Protein AF-A0A2T7T7X6-F1 (afdb_monomer_lite)

pLDDT: mean 94.72, std 7.0, range [38.5, 98.38]

Structure (mmCIF, N/CA/C/O backbone):
data_AF-A0A2T7T7X6-F1
#
_entry.id   AF-A0A2T7T7X6-F1
#
loop_
_atom_site.group_PDB
_atom_site.id
_atom_site.type_symbol
_atom_site.label_atom_id
_atom_site.label_alt_id
_atom_site.label_comp_id
_atom_site.label_asym_id
_atom_site.label_entity_id
_atom_site.label_seq_id
_atom_site.pdbx_PDB_ins_code
_atom_site.Cartn_x
_atom_site.Cartn_y
_atom_site.Cartn_z
_atom_site.occupancy
_atom_site.B_iso_or_equiv
_atom_site.auth_seq_id
_atom_site.auth_comp_id
_atom_site.auth_asym_id
_atom_site.auth_atom_id
_atom_site.pdbx_PDB_model_num
ATOM 1 N N . MET A 1 1 ? -10.239 10.316 -16.889 1.00 38.50 1 MET A N 1
ATOM 2 C CA . MET A 1 1 ? -9.907 11.523 -16.101 1.00 38.50 1 MET A CA 1
ATOM 3 C C . MET A 1 1 ? -10.211 11.233 -14.643 1.00 38.50 1 MET A C 1
ATOM 5 O O . MET A 1 1 ? -11.278 10.673 -14.408 1.00 38.50 1 MET A O 1
ATOM 9 N N . PRO A 1 2 ? -9.325 11.561 -13.687 1.00 55.31 2 PRO A N 1
ATOM 10 C CA . PRO A 1 2 ? -9.689 11.494 -12.278 1.00 55.31 2 PRO A CA 1
ATOM 11 C C . PRO A 1 2 ? -10.832 12.483 -12.032 1.00 55.31 2 PRO A C 1
ATOM 13 O O . PRO A 1 2 ? -10.739 13.646 -12.414 1.00 55.31 2 PRO A O 1
ATOM 16 N N . THR A 1 3 ? -11.931 12.011 -11.452 1.00 77.75 3 THR A N 1
ATOM 17 C CA . THR A 1 3 ? -13.134 12.813 -11.164 1.00 77.75 3 THR A CA 1
ATOM 18 C C . THR A 1 3 ? -13.095 13.467 -9.784 1.00 77.75 3 THR A C 1
ATOM 20 O O . THR A 1 3 ? -14.021 14.178 -9.412 1.00 77.75 3 THR A O 1
ATOM 23 N N . TYR A 1 4 ? -12.045 13.209 -9.007 1.00 79.31 4 TYR A N 1
ATOM 24 C CA . TYR A 1 4 ? -11.906 13.688 -7.642 1.00 79.31 4 TYR A CA 1
ATOM 25 C C . TYR A 1 4 ? -11.277 15.088 -7.619 1.00 79.31 4 TYR A C 1
ATOM 27 O O . TYR A 1 4 ? -10.152 15.274 -8.082 1.00 79.31 4 TYR A O 1
ATOM 35 N N . THR A 1 5 ? -12.014 16.068 -7.095 1.00 82.69 5 THR A N 1
ATOM 36 C CA . THR A 1 5 ? -11.662 17.500 -7.160 1.00 82.69 5 THR A CA 1
ATOM 37 C C . THR A 1 5 ? -11.408 18.148 -5.804 1.00 82.69 5 THR A C 1
ATOM 39 O O . THR A 1 5 ? -10.973 19.295 -5.761 1.00 82.69 5 THR A O 1
ATOM 42 N N . ASP A 1 6 ? -11.628 17.440 -4.694 1.00 86.00 6 ASP A N 1
ATOM 43 C CA . ASP A 1 6 ? -11.633 18.036 -3.345 1.00 86.00 6 ASP A CA 1
ATOM 44 C C . ASP A 1 6 ? -10.225 18.295 -2.775 1.00 86.00 6 ASP A C 1
ATOM 46 O O . ASP A 1 6 ? -10.043 18.561 -1.584 1.00 86.00 6 ASP A O 1
ATOM 50 N N . GLY A 1 7 ? -9.203 18.212 -3.627 1.00 90.06 7 GLY A N 1
ATOM 51 C CA . GLY A 1 7 ? -7.809 18.316 -3.232 1.00 90.06 7 GLY A CA 1
ATOM 52 C C . GLY A 1 7 ? -7.393 17.195 -2.280 1.00 90.06 7 GLY A C 1
ATOM 53 O O . GLY A 1 7 ? -8.038 16.157 -2.154 1.00 90.06 7 GLY A O 1
ATOM 54 N N . GLN A 1 8 ? -6.268 17.390 -1.604 1.00 91.94 8 GLN A N 1
ATOM 55 C CA . GLN A 1 8 ? -5.644 16.333 -0.809 1.00 91.94 8 GLN A CA 1
ATOM 56 C C . GLN A 1 8 ? -6.010 16.361 0.676 1.00 91.94 8 GLN A C 1
ATOM 58 O O . GLN A 1 8 ? -5.853 15.357 1.363 1.00 91.94 8 GLN A O 1
ATOM 63 N N . ASP A 1 9 ? -6.519 17.483 1.185 1.00 93.00 9 ASP A N 1
ATOM 64 C CA . ASP A 1 9 ? -6.916 17.628 2.593 1.00 93.00 9 ASP A CA 1
ATOM 65 C C . ASP A 1 9 ? -7.984 16.619 3.060 1.00 93.00 9 ASP A C 1
ATOM 67 O O . ASP A 1 9 ? -8.005 16.288 4.253 1.00 93.00 9 ASP A O 1
ATOM 71 N N . PRO A 1 10 ? -8.889 16.123 2.193 1.00 94.12 10 PRO A N 1
ATOM 72 C CA . PRO A 1 10 ? -9.818 15.062 2.566 1.00 94.12 10 PRO A CA 1
ATOM 73 C C . PRO A 1 10 ? -9.241 13.650 2.544 1.00 94.12 10 PRO A C 1
ATOM 75 O O . PRO A 1 10 ? -9.861 12.758 3.120 1.00 94.12 10 PRO A O 1
ATOM 78 N N . LEU A 1 11 ? -8.079 13.438 1.923 1.00 95.44 11 LEU A N 1
ATOM 79 C CA . LEU A 1 11 ? -7.473 12.116 1.829 1.00 95.44 11 LEU A CA 1
ATOM 80 C C . LEU A 1 11 ? -6.974 11.650 3.205 1.00 95.44 11 LEU A C 1
ATOM 82 O O . LEU A 1 11 ? -6.451 12.428 4.010 1.00 95.44 11 LEU A O 1
ATOM 86 N N . VAL A 1 12 ? -7.143 10.355 3.460 1.00 96.69 12 VAL A N 1
ATOM 87 C CA . VAL A 1 12 ? -6.675 9.674 4.668 1.00 96.69 12 VAL A CA 1
ATOM 88 C C . VAL A 1 12 ? -5.958 8.407 4.233 1.00 96.69 12 VAL A C 1
ATOM 90 O O . VAL A 1 12 ? -6.549 7.564 3.561 1.00 96.69 12 VAL A O 1
ATOM 93 N N . TYR A 1 13 ? -4.696 8.262 4.623 1.00 97.31 13 TYR A N 1
ATOM 94 C CA . TYR A 1 13 ? -3.941 7.038 4.377 1.00 97.31 13 TYR A CA 1
ATOM 95 C C . TYR A 1 13 ? -4.144 6.058 5.526 1.00 97.31 13 TYR A C 1
ATOM 97 O O . TYR A 1 13 ? -3.969 6.421 6.690 1.00 97.31 13 TYR A O 1
ATOM 105 N N . LEU A 1 14 ? -4.475 4.813 5.195 1.00 97.38 14 LEU A N 1
ATOM 106 C CA . LEU A 1 14 ? -4.463 3.691 6.127 1.00 97.38 14 LEU A CA 1
ATOM 107 C C . LEU A 1 14 ? -3.079 3.044 6.068 1.00 97.38 14 LEU A C 1
ATOM 109 O O . LEU A 1 14 ? -2.597 2.729 4.982 1.00 97.38 14 LEU A O 1
ATOM 113 N N . VAL A 1 15 ? -2.431 2.862 7.214 1.00 97.69 15 VAL A N 1
ATOM 114 C CA . VAL A 1 15 ? -1.068 2.327 7.275 1.00 97.69 15 VAL A CA 1
ATOM 115 C C . VAL A 1 15 ? -1.084 0.964 7.944 1.00 97.69 15 VAL A C 1
ATOM 117 O O . VAL A 1 15 ? -1.697 0.777 8.993 1.00 97.69 15 VAL A O 1
ATOM 120 N N . THR A 1 16 ? -0.394 0.011 7.333 1.00 97.50 16 THR A N 1
ATOM 121 C CA . THR A 1 16 ? -0.219 -1.356 7.826 1.00 97.50 16 THR A CA 1
ATOM 122 C C . THR A 1 16 ? 1.157 -1.870 7.401 1.00 97.50 16 THR A C 1
ATOM 124 O O . THR A 1 16 ? 1.932 -1.146 6.774 1.00 97.50 16 THR A O 1
ATOM 127 N N . THR A 1 17 ? 1.473 -3.111 7.754 1.00 96.06 17 THR A N 1
ATOM 128 C CA . THR A 1 17 ? 2.661 -3.820 7.282 1.00 96.06 17 THR A CA 1
ATOM 129 C C . THR A 1 17 ? 2.273 -5.232 6.836 1.00 96.06 17 THR A C 1
ATOM 131 O O . THR A 1 17 ? 1.274 -5.764 7.329 1.00 96.06 17 THR A O 1
ATOM 134 N N . PRO A 1 18 ? 3.078 -5.894 5.985 1.00 95.19 18 PRO A N 1
ATOM 135 C CA . PRO A 1 18 ? 2.870 -7.305 5.653 1.00 95.19 18 PRO A CA 1
ATOM 136 C C . PRO A 1 18 ? 2.748 -8.202 6.894 1.00 95.19 18 PRO A C 1
ATOM 138 O O . PRO A 1 18 ? 1.940 -9.126 6.922 1.00 95.19 18 PRO A O 1
ATOM 141 N N . ARG A 1 19 ? 3.500 -7.885 7.960 1.00 95.31 19 ARG A N 1
ATOM 142 C CA . ARG A 1 19 ? 3.449 -8.599 9.243 1.00 95.31 19 ARG A CA 1
ATOM 143 C C . ARG A 1 19 ? 2.080 -8.486 9.914 1.00 95.31 19 ARG A C 1
ATOM 145 O O . ARG A 1 19 ? 1.550 -9.503 10.348 1.00 95.31 19 ARG A O 1
ATOM 152 N N . GLU A 1 20 ? 1.518 -7.282 10.001 1.00 96.75 20 GLU A N 1
ATOM 153 C CA . GLU A 1 20 ? 0.200 -7.068 10.624 1.00 96.75 20 GLU A CA 1
ATOM 154 C C . GLU A 1 20 ? -0.917 -7.737 9.817 1.00 96.75 20 GLU A C 1
ATOM 156 O O . GLU A 1 20 ? -1.817 -8.356 10.383 1.00 96.75 20 GLU A O 1
ATOM 161 N N . LEU A 1 21 ? -0.829 -7.684 8.485 1.00 97.00 21 LEU A N 1
ATOM 162 C CA . LEU A 1 21 ? -1.775 -8.357 7.595 1.00 97.00 21 LEU A CA 1
ATOM 163 C C . LEU A 1 21 ? -1.729 -9.881 7.772 1.00 97.00 21 LEU A C 1
ATOM 165 O O . LEU A 1 21 ? -2.778 -10.510 7.923 1.00 97.00 21 LEU A O 1
ATOM 169 N N . ALA A 1 22 ? -0.529 -10.465 7.830 1.00 94.69 22 ALA A N 1
ATOM 170 C CA . ALA A 1 22 ? -0.350 -11.891 8.089 1.00 94.69 22 ALA A CA 1
ATOM 171 C C . ALA A 1 22 ? -0.866 -12.291 9.482 1.00 94.69 22 ALA A C 1
ATOM 173 O O . ALA A 1 22 ? -1.577 -13.287 9.614 1.00 94.69 22 ALA A O 1
ATOM 174 N N . ALA A 1 23 ? -0.577 -11.495 10.518 1.00 96.06 23 ALA A N 1
ATOM 175 C CA . ALA A 1 23 ? -1.076 -11.727 11.876 1.00 96.06 23 ALA A CA 1
ATOM 176 C C . ALA A 1 23 ? -2.611 -11.645 11.963 1.00 96.06 23 ALA A C 1
ATOM 178 O O . ALA A 1 23 ? -3.229 -12.375 12.737 1.00 96.06 23 ALA A O 1
ATOM 179 N N . ALA A 1 24 ? -3.234 -10.805 11.134 1.00 96.19 24 ALA A N 1
ATOM 180 C CA . ALA A 1 24 ? -4.683 -10.710 10.994 1.00 96.19 24 ALA A CA 1
ATOM 181 C C . ALA A 1 24 ? -5.302 -11.823 10.121 1.00 96.19 24 ALA A C 1
ATOM 183 O O . ALA A 1 24 ? -6.510 -11.803 9.880 1.00 96.19 24 ALA A O 1
ATOM 184 N N . GLY A 1 25 ? -4.500 -12.779 9.635 1.00 95.94 25 GLY A N 1
ATOM 185 C CA . GLY A 1 25 ? -4.958 -13.892 8.800 1.00 95.94 25 GLY A CA 1
ATOM 186 C C . GLY A 1 25 ? -5.334 -13.486 7.373 1.00 95.94 25 GLY A C 1
ATOM 187 O O . GLY A 1 25 ? -6.097 -14.195 6.717 1.00 95.94 25 GLY A O 1
ATOM 188 N N . CYS A 1 26 ? -4.843 -12.342 6.888 1.00 96.94 26 CYS A N 1
ATOM 189 C CA . CYS A 1 26 ? -5.109 -11.896 5.526 1.00 96.94 26 CYS A CA 1
ATOM 190 C C . CYS A 1 26 ? -4.349 -12.767 4.520 1.00 96.94 26 CYS A C 1
ATOM 192 O O . CYS A 1 26 ? -3.163 -13.039 4.689 1.00 96.94 26 CYS A O 1
ATOM 194 N N . THR A 1 27 ? -5.025 -13.158 3.440 1.00 96.81 27 THR A N 1
ATOM 195 C CA . THR A 1 27 ? -4.362 -13.731 2.263 1.00 96.81 27 THR A CA 1
ATOM 196 C C . THR A 1 27 ? -3.911 -12.594 1.362 1.00 96.81 27 THR A C 1
ATOM 198 O O . THR A 1 27 ? -4.718 -11.725 1.023 1.00 96.81 27 THR A O 1
ATOM 201 N N . SER A 1 28 ? -2.640 -12.591 0.976 1.00 97.25 28 SER A N 1
ATOM 202 C CA . SER A 1 28 ? -2.062 -11.528 0.162 1.00 97.25 28 SER A CA 1
ATOM 203 C C . SER A 1 28 ? -1.100 -12.053 -0.888 1.00 97.25 28 SER A C 1
ATOM 205 O O . SER A 1 28 ? -0.482 -13.098 -0.704 1.00 97.25 28 SER A O 1
ATOM 207 N N . VAL A 1 29 ? -0.941 -11.270 -1.948 1.00 97.62 29 VAL A N 1
ATOM 208 C CA . VAL A 1 29 ? 0.123 -11.405 -2.942 1.00 97.62 29 VAL A CA 1
ATOM 209 C C . VAL A 1 29 ? 0.839 -10.070 -3.087 1.00 97.62 29 VAL A C 1
ATOM 211 O O . VAL A 1 29 ? 0.294 -9.024 -2.732 1.00 97.62 29 VAL A O 1
ATOM 214 N N . PHE A 1 30 ? 2.049 -10.088 -3.617 1.00 98.06 30 PHE A N 1
ATOM 215 C CA . PHE A 1 30 ? 2.791 -8.884 -3.953 1.00 98.06 30 PHE A CA 1
ATOM 216 C C . PHE A 1 30 ? 3.475 -9.043 -5.301 1.00 98.06 30 PHE A C 1
ATOM 218 O O . PHE A 1 30 ? 3.754 -10.154 -5.751 1.00 98.06 30 PHE A O 1
ATOM 225 N N . SER A 1 31 ? 3.703 -7.922 -5.964 1.00 98.19 31 SER A N 1
ATOM 226 C CA . SER A 1 31 ? 4.297 -7.878 -7.291 1.00 98.19 31 SER A CA 1
ATOM 227 C C . SER A 1 31 ? 5.660 -7.196 -7.273 1.00 98.19 31 SER A C 1
ATOM 229 O O . SER A 1 31 ? 5.967 -6.440 -6.358 1.00 98.19 31 SER A O 1
ATOM 231 N N . ASP A 1 32 ? 6.481 -7.438 -8.294 1.00 97.88 32 ASP A N 1
ATOM 232 C CA . ASP A 1 32 ? 7.762 -6.736 -8.484 1.00 97.88 32 ASP A CA 1
ATOM 233 C C . ASP A 1 32 ? 7.593 -5.362 -9.172 1.00 97.88 32 ASP A C 1
ATOM 235 O O . ASP A 1 32 ? 8.556 -4.620 -9.355 1.00 97.88 32 ASP A O 1
ATOM 239 N N . GLY A 1 33 ? 6.367 -5.019 -9.574 1.00 97.56 33 GLY A N 1
ATOM 240 C CA . GLY A 1 33 ? 6.005 -3.783 -10.259 1.00 97.56 33 GLY A CA 1
ATOM 241 C C . GLY A 1 33 ? 4.494 -3.657 -10.454 1.00 97.56 33 GLY A C 1
ATOM 242 O O . GLY A 1 33 ? 3.715 -4.393 -9.854 1.00 97.56 33 GLY A O 1
ATOM 243 N N . ASN A 1 34 ? 4.056 -2.727 -11.300 1.00 96.56 34 ASN A N 1
ATOM 244 C CA . ASN A 1 34 ? 2.627 -2.495 -11.545 1.00 96.56 34 ASN A CA 1
ATOM 245 C C . ASN A 1 34 ? 1.916 -3.770 -12.054 1.00 96.56 34 ASN A C 1
ATOM 247 O O . ASN A 1 34 ? 2.302 -4.301 -13.097 1.00 96.56 34 ASN A O 1
ATOM 251 N N . CYS A 1 35 ? 0.857 -4.232 -11.377 1.00 94.38 35 CYS A N 1
ATOM 252 C CA . CYS A 1 35 ? 0.158 -5.480 -11.725 1.00 94.38 35 CYS A CA 1
ATOM 253 C C . CYS A 1 35 ? -0.527 -5.469 -13.104 1.00 94.38 35 CYS A C 1
ATOM 255 O O . CYS A 1 35 ? -0.837 -6.531 -13.634 1.00 94.38 35 CYS A O 1
ATOM 257 N N . ALA A 1 36 ? -0.774 -4.298 -13.696 1.00 94.06 36 ALA A N 1
ATOM 258 C CA . ALA A 1 36 ? -1.350 -4.175 -15.035 1.00 94.06 36 ALA A CA 1
ATOM 259 C C . ALA A 1 36 ? -0.308 -4.289 -16.164 1.00 94.06 36 ALA A C 1
ATOM 261 O O . ALA A 1 36 ? -0.685 -4.262 -17.333 1.00 94.06 36 ALA A O 1
ATOM 262 N N . ALA A 1 37 ? 0.988 -4.371 -15.845 1.00 94.31 37 ALA A N 1
ATOM 263 C CA . ALA A 1 37 ? 2.043 -4.555 -16.837 1.00 94.31 37 ALA A CA 1
ATOM 264 C C . ALA A 1 37 ? 2.321 -6.046 -17.086 1.00 94.31 37 ALA A C 1
ATOM 266 O O . ALA A 1 37 ? 2.551 -6.798 -16.144 1.00 94.31 37 ALA A O 1
ATOM 267 N N . ASP A 1 38 ? 2.390 -6.450 -18.358 1.00 92.50 38 ASP A N 1
ATOM 268 C CA . ASP A 1 38 ? 2.531 -7.860 -18.772 1.00 92.50 38 ASP A CA 1
ATOM 269 C C . ASP A 1 38 ? 3.791 -8.561 -18.237 1.00 92.50 38 ASP A C 1
ATOM 271 O O . ASP A 1 38 ? 3.816 -9.781 -18.102 1.00 92.50 38 ASP A O 1
ATOM 275 N N . ILE A 1 39 ? 4.851 -7.800 -17.957 1.00 95.00 39 ILE A N 1
ATOM 276 C CA . ILE A 1 39 ? 6.132 -8.337 -17.477 1.00 95.00 39 ILE A CA 1
ATOM 277 C C . ILE A 1 39 ? 6.184 -8.513 -15.954 1.00 95.00 39 ILE A C 1
ATOM 279 O O . ILE A 1 39 ? 7.185 -9.003 -15.439 1.00 95.00 39 ILE A O 1
ATOM 283 N N . THR A 1 40 ? 5.148 -8.080 -15.233 1.00 96.12 40 THR A N 1
ATOM 284 C CA . THR A 1 40 ? 5.132 -8.085 -13.770 1.00 96.12 40 THR A CA 1
ATOM 285 C C . THR A 1 40 ? 4.967 -9.496 -13.219 1.00 96.12 40 THR A C 1
ATOM 287 O O . THR A 1 40 ? 4.040 -10.223 -13.576 1.00 96.12 40 THR A O 1
ATOM 290 N N . ALA A 1 41 ? 5.858 -9.863 -12.301 1.00 97.19 41 ALA A N 1
ATOM 291 C CA . ALA A 1 41 ? 5.821 -11.132 -11.592 1.00 97.19 41 ALA A CA 1
ATOM 292 C C . ALA A 1 41 ? 5.104 -10.972 -10.247 1.00 97.19 41 ALA A C 1
ATOM 294 O O . ALA A 1 41 ? 5.309 -9.989 -9.532 1.00 97.19 41 ALA A O 1
ATOM 295 N N . ILE A 1 42 ? 4.290 -11.965 -9.887 1.00 97.56 42 ILE A N 1
ATOM 296 C CA . ILE A 1 42 ? 3.514 -12.002 -8.641 1.00 97.56 42 ILE A CA 1
ATOM 297 C C . ILE A 1 42 ? 4.033 -13.142 -7.765 1.00 97.56 42 ILE A C 1
ATOM 299 O O . ILE A 1 42 ? 4.255 -14.247 -8.254 1.00 97.56 42 ILE A O 1
ATOM 303 N N . GLU A 1 43 ? 4.165 -12.875 -6.472 1.00 97.75 43 GLU A N 1
ATOM 304 C CA . GLU A 1 43 ? 4.569 -13.824 -5.441 1.00 97.75 43 GLU A CA 1
ATOM 305 C C . GLU A 1 43 ? 3.581 -13.778 -4.262 1.00 97.75 43 GLU A C 1
ATOM 307 O O . GLU A 1 43 ? 2.909 -12.776 -4.008 1.00 97.75 43 GLU A O 1
ATOM 312 N N . SER A 1 44 ? 3.446 -14.901 -3.564 1.00 96.00 44 SER A N 1
ATOM 313 C CA . SER A 1 44 ? 2.530 -15.097 -2.439 1.00 96.00 44 SER A CA 1
ATOM 314 C C . SER A 1 44 ? 3.223 -15.575 -1.163 1.00 96.00 44 SER A C 1
ATOM 316 O O . SER A 1 44 ? 2.647 -15.432 -0.087 1.00 96.00 44 SER A O 1
ATOM 318 N N . ASP A 1 45 ? 4.445 -16.110 -1.253 1.00 94.56 45 ASP A N 1
ATOM 319 C CA . ASP A 1 45 ? 5.254 -16.489 -0.098 1.00 94.56 45 ASP A CA 1
ATOM 320 C C . ASP A 1 45 ? 5.859 -15.234 0.558 1.00 94.56 45 ASP A C 1
ATOM 322 O O . ASP A 1 45 ? 6.762 -14.611 -0.007 1.00 94.56 45 ASP A O 1
ATOM 326 N N . PRO A 1 46 ? 5.436 -14.858 1.782 1.00 90.75 46 PRO A N 1
ATOM 327 C CA . PRO A 1 46 ? 5.942 -13.663 2.452 1.00 90.75 46 PRO A CA 1
ATOM 328 C C . PRO A 1 46 ? 7.454 -13.682 2.703 1.00 90.75 46 PRO A C 1
ATOM 330 O O . PRO A 1 46 ? 8.046 -12.621 2.900 1.00 90.75 46 PRO A O 1
ATOM 333 N N . THR A 1 47 ? 8.092 -14.857 2.714 1.00 93.62 47 THR A N 1
ATOM 334 C CA . THR A 1 47 ? 9.547 -14.970 2.894 1.00 93.62 47 THR A CA 1
ATOM 335 C C . THR A 1 47 ? 10.334 -14.478 1.680 1.00 93.62 47 THR A C 1
ATOM 337 O O . THR A 1 47 ? 11.497 -14.108 1.826 1.00 93.62 47 THR A O 1
ATOM 340 N N . GLN A 1 48 ? 9.701 -14.414 0.505 1.00 96.75 48 GLN A N 1
ATOM 341 C CA . GLN A 1 48 ? 10.314 -13.946 -0.739 1.00 96.75 48 GLN A CA 1
ATOM 342 C C . GLN A 1 48 ? 10.212 -12.429 -0.928 1.00 96.75 48 GLN A C 1
ATOM 344 O O . GLN A 1 48 ? 10.854 -11.888 -1.825 1.00 96.75 48 GLN A O 1
ATOM 349 N N . LEU A 1 49 ? 9.452 -11.725 -0.080 1.00 95.44 49 LEU A N 1
ATOM 350 C CA . LEU A 1 49 ? 9.184 -10.292 -0.237 1.00 95.44 49 LEU A CA 1
ATOM 351 C C . LEU A 1 49 ? 10.465 -9.461 -0.385 1.00 95.44 49 LEU A C 1
ATOM 353 O O . LEU A 1 49 ? 10.536 -8.596 -1.252 1.00 95.44 49 LEU A O 1
ATOM 357 N N . GLU A 1 50 ? 11.478 -9.761 0.431 1.00 95.31 50 GLU A N 1
ATOM 358 C CA . GLU A 1 50 ? 12.754 -9.039 0.421 1.00 95.31 50 GLU A CA 1
ATOM 359 C C . GLU A 1 50 ? 13.516 -9.187 -0.901 1.00 95.31 50 GLU A C 1
ATOM 361 O O . GLU A 1 50 ? 14.191 -8.260 -1.334 1.00 95.31 50 GLU A O 1
ATOM 366 N N . ALA A 1 51 ? 13.417 -10.355 -1.536 1.00 96.62 51 ALA A N 1
ATOM 367 C CA . ALA A 1 51 ? 14.121 -10.654 -2.778 1.00 96.62 51 ALA A CA 1
ATOM 368 C C . ALA A 1 51 ? 13.322 -10.255 -4.029 1.00 96.62 51 ALA A C 1
ATOM 370 O O . ALA A 1 51 ? 13.913 -10.017 -5.080 1.00 96.62 51 ALA A O 1
ATOM 371 N N . HIS A 1 52 ? 11.991 -10.210 -3.930 1.00 97.38 52 HIS A N 1
ATOM 372 C CA . HIS A 1 52 ? 11.088 -9.970 -5.060 1.00 97.38 52 HIS A CA 1
ATOM 373 C C . HIS A 1 52 ? 10.883 -8.483 -5.366 1.00 97.38 52 HIS A C 1
ATOM 375 O O . HIS A 1 52 ? 10.604 -8.118 -6.505 1.00 97.38 52 HIS A O 1
ATOM 381 N N . VAL A 1 53 ? 11.004 -7.617 -4.356 1.00 97.56 53 VAL A N 1
ATOM 382 C CA . VAL A 1 53 ? 10.817 -6.167 -4.495 1.00 97.56 53 VAL A CA 1
ATOM 383 C C . VAL A 1 53 ? 12.170 -5.470 -4.616 1.00 97.56 53 VAL A C 1
ATOM 385 O O . VAL A 1 53 ? 13.068 -5.680 -3.805 1.00 97.56 53 VAL A O 1
ATOM 388 N N . ASP A 1 54 ? 12.312 -4.575 -5.597 1.00 97.31 54 ASP A N 1
ATOM 389 C CA . ASP A 1 54 ? 13.500 -3.721 -5.702 1.00 97.31 54 ASP A CA 1
ATOM 390 C C . ASP A 1 54 ? 13.450 -2.577 -4.671 1.00 97.31 54 ASP A C 1
ATOM 392 O O . ASP A 1 54 ? 13.004 -1.459 -4.956 1.00 97.31 54 ASP A O 1
ATOM 396 N N . TRP A 1 55 ? 13.912 -2.862 -3.452 1.00 96.88 55 TRP A N 1
ATOM 397 C CA . TRP A 1 55 ? 14.020 -1.875 -2.377 1.00 96.88 55 TRP A CA 1
ATOM 398 C C . TRP A 1 55 ? 14.926 -0.682 -2.707 1.00 96.88 55 TRP A C 1
ATOM 400 O O . TRP A 1 55 ? 14.502 0.448 -2.444 1.00 96.88 55 TRP A O 1
ATOM 410 N N . PRO A 1 56 ? 16.110 -0.861 -3.333 1.00 96.12 56 PRO A N 1
ATOM 411 C CA . PRO A 1 56 ? 16.909 0.271 -3.791 1.00 96.12 56 PRO A CA 1
ATOM 412 C C . PRO A 1 56 ? 16.131 1.267 -4.657 1.00 96.12 56 PRO A C 1
ATOM 414 O O . PRO A 1 56 ? 16.322 2.471 -4.499 1.00 96.12 56 PRO A O 1
ATOM 417 N N . VAL A 1 57 ? 15.247 0.810 -5.552 1.00 96.88 57 VAL A N 1
ATOM 418 C CA . VAL A 1 57 ? 14.367 1.691 -6.339 1.00 96.88 57 VAL A CA 1
ATOM 419 C C . VAL A 1 57 ? 13.264 2.308 -5.473 1.00 96.88 57 VAL A C 1
ATOM 421 O O . VAL A 1 57 ? 12.963 3.493 -5.637 1.00 96.88 57 VAL A O 1
ATOM 424 N N . MET A 1 58 ? 12.677 1.559 -4.532 1.00 95.50 58 MET A N 1
ATOM 425 C CA . MET A 1 58 ? 11.628 2.069 -3.631 1.00 95.50 58 MET A CA 1
ATOM 426 C C . MET A 1 58 ? 12.073 3.272 -2.798 1.00 95.50 58 MET A C 1
ATOM 428 O O . MET A 1 58 ? 11.286 4.201 -2.583 1.00 95.50 58 MET A O 1
ATOM 432 N N . GLU A 1 59 ? 13.331 3.272 -2.367 1.00 95.12 59 GLU A N 1
ATOM 433 C CA . GLU A 1 59 ? 13.913 4.308 -1.511 1.00 95.12 59 GLU A CA 1
ATOM 434 C C . GLU A 1 59 ? 14.360 5.566 -2.277 1.00 95.12 59 GLU A C 1
ATOM 436 O O . GLU A 1 59 ? 14.705 6.579 -1.669 1.00 95.12 59 GLU A O 1
ATOM 441 N N . GLN A 1 60 ? 14.331 5.548 -3.612 1.00 94.88 60 GLN A N 1
ATOM 442 C CA . GLN A 1 60 ? 14.782 6.676 -4.425 1.00 94.88 60 GLN A CA 1
ATOM 443 C C . GLN A 1 60 ? 13.724 7.777 -4.558 1.00 94.88 60 GLN A C 1
ATOM 445 O O . GLN A 1 60 ? 12.558 7.529 -4.871 1.00 94.88 60 GLN A O 1
ATOM 450 N N . GLU A 1 61 ? 14.170 9.032 -4.451 1.00 91.44 61 GLU A N 1
ATOM 451 C CA . GLU A 1 61 ? 13.339 10.212 -4.738 1.00 91.44 61 GLU A CA 1
ATOM 452 C C . GLU A 1 61 ? 13.032 10.364 -6.236 1.00 91.44 61 GLU A C 1
ATOM 454 O O . GLU A 1 61 ? 11.953 10.815 -6.621 1.00 91.44 61 GLU A O 1
ATOM 459 N N . ARG A 1 62 ? 13.988 9.993 -7.099 1.00 92.75 62 ARG A N 1
ATOM 460 C CA . ARG A 1 62 ? 13.868 10.070 -8.561 1.00 92.75 62 ARG A CA 1
ATOM 461 C C . ARG A 1 62 ? 14.009 8.689 -9.169 1.00 92.75 62 ARG A C 1
ATOM 463 O O . ARG A 1 62 ? 15.100 8.131 -9.174 1.00 92.75 62 ARG A O 1
ATOM 470 N N . TRP A 1 63 ? 12.924 8.191 -9.739 1.00 95.06 63 TRP A N 1
ATOM 471 C CA . TRP A 1 63 ? 12.778 6.822 -10.242 1.00 95.06 63 TRP A CA 1
ATOM 472 C C . TRP A 1 63 ? 12.356 6.781 -11.720 1.00 95.06 63 TRP A C 1
ATOM 474 O O . TRP A 1 63 ? 11.875 5.767 -12.214 1.00 95.06 63 TRP A O 1
ATOM 484 N N . ASN A 1 64 ? 12.539 7.887 -12.450 1.00 96.62 64 ASN A N 1
ATOM 485 C CA . ASN A 1 64 ? 12.329 7.918 -13.895 1.00 96.62 64 ASN A CA 1
ATOM 486 C C . ASN A 1 64 ? 13.231 6.896 -14.600 1.00 96.62 64 ASN A C 1
ATOM 488 O O . ASN A 1 64 ? 14.374 6.689 -14.198 1.00 96.62 64 ASN A O 1
ATOM 492 N N . ASN A 1 65 ? 12.753 6.304 -15.687 1.00 96.38 65 ASN A N 1
ATOM 493 C CA . ASN A 1 65 ? 13.567 5.392 -16.486 1.00 96.38 65 ASN A CA 1
ATOM 494 C C . ASN A 1 65 ? 14.846 6.085 -16.983 1.00 96.38 65 ASN A C 1
ATOM 496 O O . ASN A 1 65 ? 14.850 7.293 -17.256 1.00 96.38 65 ASN A O 1
ATOM 500 N N . THR A 1 66 ? 15.924 5.313 -17.092 1.00 95.94 66 THR A N 1
ATOM 501 C CA . THR A 1 66 ? 17.191 5.732 -17.705 1.00 95.94 66 THR A CA 1
ATOM 502 C C . THR A 1 66 ? 17.542 4.785 -18.854 1.00 95.94 66 THR A C 1
ATOM 504 O O . THR A 1 66 ? 16.953 3.708 -18.951 1.00 95.94 66 THR A O 1
ATOM 507 N N . PRO A 1 67 ? 18.474 5.152 -19.752 1.00 96.56 67 PRO A N 1
ATOM 508 C CA . PRO A 1 67 ? 18.943 4.235 -20.791 1.00 96.56 67 PRO A CA 1
ATOM 509 C C . PRO A 1 67 ? 19.532 2.933 -20.229 1.00 96.56 67 PRO A C 1
ATOM 511 O O . PRO A 1 67 ? 19.371 1.877 -20.833 1.00 96.56 67 PRO A O 1
ATOM 514 N N . GLU A 1 68 ? 20.194 3.007 -19.073 1.00 96.62 68 GLU A N 1
ATOM 515 C CA . GLU A 1 68 ? 20.835 1.868 -18.407 1.00 96.62 68 GLU A CA 1
ATOM 516 C C . GLU A 1 68 ? 19.837 1.009 -17.623 1.00 96.62 68 GLU A C 1
ATOM 518 O O . GLU A 1 68 ? 20.076 -0.177 -17.415 1.00 96.62 68 GLU A O 1
ATOM 523 N N . ASP A 1 69 ? 18.724 1.604 -17.193 1.00 95.25 69 ASP A N 1
ATOM 524 C CA . ASP A 1 69 ? 17.679 0.945 -16.420 1.00 95.25 69 ASP A CA 1
ATOM 525 C C . ASP A 1 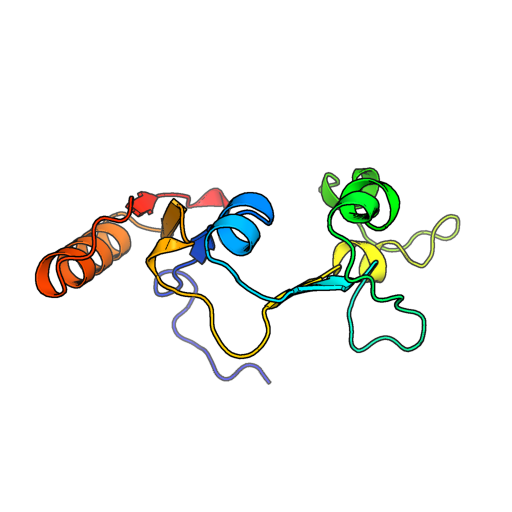69 ? 16.292 1.476 -16.843 1.00 95.25 69 ASP A C 1
ATOM 527 O O . ASP A 1 69 ? 15.744 2.428 -16.260 1.00 95.25 69 ASP A O 1
ATOM 531 N N . PRO A 1 70 ? 15.725 0.895 -17.917 1.00 95.62 70 PRO A N 1
ATOM 532 C CA . PRO A 1 70 ? 14.511 1.395 -18.548 1.00 95.62 70 PRO A CA 1
ATOM 533 C C . PRO A 1 70 ? 13.217 0.954 -17.845 1.00 95.62 70 PRO A C 1
ATOM 535 O O . PRO A 1 70 ? 12.140 1.268 -18.346 1.00 95.62 70 PRO A O 1
ATOM 538 N N . ASP A 1 71 ? 13.293 0.242 -16.713 1.00 96.00 71 ASP A N 1
ATOM 539 C CA . ASP A 1 71 ? 12.132 -0.361 -16.029 1.00 96.00 71 ASP A CA 1
ATOM 540 C C . ASP A 1 71 ? 11.956 0.116 -14.571 1.00 96.00 71 ASP A C 1
ATOM 542 O O . ASP A 1 71 ? 11.179 -0.435 -13.789 1.00 96.00 71 ASP A O 1
ATOM 546 N N . ARG A 1 72 ? 12.675 1.170 -14.170 1.00 97.38 72 ARG A N 1
ATOM 547 C CA . ARG A 1 72 ? 12.616 1.739 -12.808 1.00 97.38 72 ARG A CA 1
ATOM 548 C C . ARG A 1 72 ? 11.212 2.188 -12.430 1.00 97.38 72 ARG A C 1
ATOM 550 O O . ARG A 1 72 ? 10.768 1.946 -11.311 1.00 97.38 72 ARG A O 1
ATOM 557 N N . MET A 1 73 ? 10.499 2.818 -13.363 1.00 96.94 73 MET A N 1
ATOM 558 C CA . MET A 1 73 ? 9.161 3.342 -13.101 1.00 96.94 73 MET A CA 1
ATOM 559 C C . MET A 1 73 ? 8.157 2.240 -12.789 1.00 96.94 73 MET A C 1
ATOM 561 O O . MET A 1 73 ? 7.407 2.369 -11.826 1.00 96.94 73 MET A O 1
ATOM 565 N N . ARG A 1 74 ? 8.161 1.145 -13.558 1.00 97.38 74 ARG A N 1
ATOM 566 C CA . ARG A 1 74 ? 7.271 0.009 -13.301 1.00 97.38 74 ARG A CA 1
ATOM 567 C C . ARG A 1 74 ? 7.601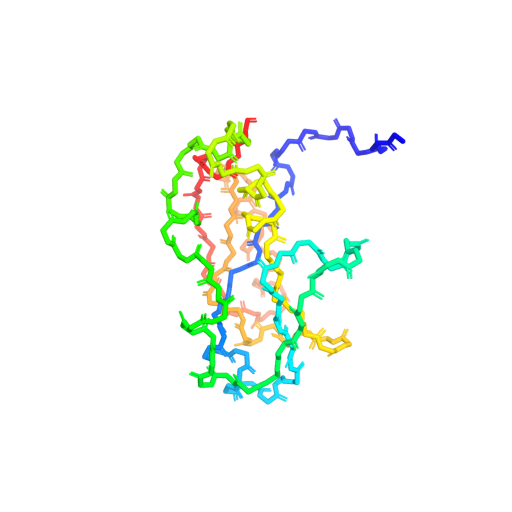 -0.637 -11.962 1.00 97.38 74 ARG A C 1
ATOM 569 O O . ARG A 1 74 ? 6.685 -0.848 -11.172 1.00 97.38 74 ARG A O 1
ATOM 576 N N . ARG A 1 75 ? 8.885 -0.906 -11.696 1.00 97.50 75 ARG A N 1
ATOM 577 C CA . ARG A 1 75 ? 9.332 -1.538 -10.444 1.00 97.50 75 ARG A CA 1
ATOM 578 C C . ARG A 1 75 ? 9.017 -0.685 -9.221 1.00 97.50 75 ARG A C 1
ATOM 580 O O . ARG A 1 75 ? 8.571 -1.209 -8.210 1.00 97.50 75 ARG A O 1
ATOM 587 N N . ARG A 1 76 ? 9.105 0.648 -9.330 1.00 97.38 76 ARG A N 1
ATOM 588 C CA . ARG A 1 76 ? 8.682 1.578 -8.266 1.00 97.38 76 ARG A CA 1
ATOM 589 C C . ARG A 1 76 ? 7.192 1.486 -7.922 1.00 97.38 76 ARG A C 1
ATOM 591 O O . ARG A 1 76 ? 6.797 1.893 -6.828 1.00 97.38 76 ARG A O 1
ATOM 598 N N . MET A 1 77 ? 6.386 0.979 -8.851 1.00 97.06 77 MET A N 1
ATOM 599 C CA . MET A 1 77 ? 4.948 0.760 -8.715 1.00 97.06 77 MET A CA 1
ATOM 600 C C . MET A 1 77 ? 4.612 -0.684 -8.308 1.00 97.06 77 MET A C 1
ATOM 602 O O . MET A 1 77 ? 3.532 -1.155 -8.646 1.00 97.06 77 MET A O 1
ATOM 606 N N . ALA A 1 78 ? 5.514 -1.397 -7.624 1.00 97.81 78 ALA A N 1
ATOM 607 C CA . ALA A 1 78 ? 5.181 -2.667 -6.977 1.00 97.81 78 ALA A CA 1
ATOM 608 C C . ALA A 1 78 ? 3.971 -2.518 -6.046 1.00 97.81 78 ALA A C 1
ATOM 610 O O . ALA A 1 78 ? 3.797 -1.488 -5.385 1.00 97.81 78 ALA A O 1
ATOM 611 N N . GLU A 1 79 ? 3.151 -3.559 -5.973 1.00 97.69 79 GLU A N 1
ATOM 612 C CA . GLU A 1 79 ? 1.899 -3.552 -5.228 1.00 97.69 79 GLU A CA 1
ATOM 613 C C . GLU A 1 79 ? 1.885 -4.675 -4.190 1.00 97.69 79 GLU A C 1
ATOM 615 O O . GLU A 1 79 ? 2.462 -5.742 -4.387 1.00 97.69 79 GLU A O 1
ATOM 620 N N . PHE A 1 80 ? 1.191 -4.437 -3.077 1.00 97.44 80 PHE A N 1
ATOM 621 C CA . PHE A 1 80 ? 0.873 -5.454 -2.078 1.00 97.44 80 PHE A CA 1
ATOM 622 C C . PHE A 1 80 ? -0.648 -5.552 -1.985 1.00 97.44 80 PHE A C 1
ATOM 624 O O . PHE A 1 80 ? -1.319 -4.604 -1.572 1.00 97.44 80 PHE A O 1
ATOM 631 N N . LEU A 1 81 ? -1.199 -6.686 -2.400 1.00 97.06 81 LEU A N 1
ATOM 632 C CA . LEU A 1 81 ? -2.626 -6.877 -2.614 1.00 97.06 81 LEU A CA 1
ATOM 633 C C . LEU A 1 81 ? -3.175 -7.883 -1.609 1.00 97.06 81 LEU A C 1
ATOM 635 O O . LEU A 1 81 ? -2.709 -9.015 -1.530 1.00 97.06 81 LEU A O 1
ATOM 639 N N . VAL A 1 82 ? -4.199 -7.479 -0.859 1.00 97.44 82 VAL A N 1
ATOM 640 C CA . VAL A 1 82 ? -4.939 -8.362 0.053 1.00 97.44 82 VAL A CA 1
ATOM 641 C C . VAL A 1 82 ? -6.228 -8.815 -0.620 1.00 97.44 82 VAL A C 1
ATOM 643 O O . VAL A 1 82 ? -6.958 -8.002 -1.186 1.00 97.44 82 VAL A O 1
ATOM 646 N N . HIS A 1 83 ? -6.526 -10.110 -0.539 1.00 97.19 83 HIS A N 1
ATOM 647 C CA . HIS A 1 83 ? -7.747 -10.679 -1.095 1.00 97.19 83 HIS A CA 1
ATOM 648 C C . HIS A 1 83 ? -8.986 -10.201 -0.317 1.00 97.19 83 HIS A C 1
ATOM 650 O O . HIS A 1 83 ? -9.050 -10.324 0.906 1.00 97.19 83 HIS A O 1
ATOM 656 N N . GLU A 1 84 ? -9.987 -9.695 -1.044 1.00 96.94 84 GLU A N 1
ATOM 657 C CA . GLU A 1 84 ? -11.297 -9.208 -0.573 1.00 96.94 84 GLU A CA 1
ATOM 658 C C . GLU A 1 84 ? -11.293 -8.026 0.404 1.00 96.94 84 GLU A C 1
ATOM 660 O O . GLU A 1 84 ? -11.878 -6.985 0.106 1.00 96.94 84 GLU A O 1
ATOM 665 N N . ARG A 1 85 ? -10.738 -8.196 1.608 1.00 96.75 85 ARG A N 1
ATOM 666 C CA . ARG A 1 85 ? -10.912 -7.246 2.712 1.00 96.75 85 ARG A CA 1
ATOM 667 C C . ARG A 1 85 ? -9.719 -7.221 3.654 1.00 96.75 85 ARG A C 1
ATOM 669 O O . ARG A 1 85 ? -9.141 -8.254 3.973 1.00 96.75 85 ARG A O 1
ATOM 676 N N . VAL A 1 86 ? -9.446 -6.035 4.190 1.00 96.94 86 VAL A N 1
ATOM 677 C CA . VAL A 1 86 ? -8.492 -5.829 5.283 1.00 96.94 86 VAL A CA 1
ATOM 678 C C . VAL A 1 86 ? -9.279 -5.485 6.550 1.00 96.94 86 VAL A C 1
ATOM 680 O O . VAL A 1 86 ? -10.035 -4.508 6.540 1.00 96.94 86 VAL A O 1
ATOM 683 N N . PRO A 1 87 ? -9.161 -6.262 7.640 1.00 94.56 87 PRO A N 1
ATOM 684 C CA . PRO A 1 87 ? -9.817 -5.922 8.893 1.00 94.56 87 PRO A CA 1
ATOM 685 C C . PRO A 1 87 ? -9.188 -4.662 9.492 1.00 94.56 87 PRO A C 1
ATOM 687 O O . PRO A 1 87 ? -7.977 -4.467 9.440 1.00 94.56 87 PRO A O 1
ATOM 690 N N . VAL A 1 88 ? -10.011 -3.823 10.126 1.00 93.19 88 VAL A N 1
ATOM 691 C CA . VAL A 1 88 ? -9.564 -2.553 10.728 1.00 93.19 88 VAL A CA 1
ATOM 692 C C . VAL A 1 88 ? -8.434 -2.761 11.747 1.00 93.19 88 VAL A C 1
ATOM 694 O O . VAL A 1 88 ? -7.546 -1.924 11.860 1.00 93.19 88 VAL A O 1
ATOM 697 N N . SER A 1 89 ? -8.434 -3.900 12.444 1.00 92.75 89 SER A N 1
ATOM 698 C CA . SER A 1 89 ? -7.405 -4.282 13.416 1.00 92.75 89 SER A CA 1
ATOM 699 C C . SER A 1 89 ? -6.021 -4.537 12.814 1.00 92.75 89 SER A C 1
ATOM 701 O O . SER A 1 89 ? -5.065 -4.613 13.572 1.00 92.75 89 SER A O 1
ATOM 703 N N . ALA A 1 90 ? -5.902 -4.695 11.491 1.00 96.50 90 ALA A N 1
ATOM 704 C CA . ALA A 1 90 ? -4.615 -4.868 10.819 1.00 96.50 90 ALA A CA 1
ATOM 705 C C . ALA A 1 90 ? -3.923 -3.534 10.496 1.00 96.50 90 ALA A C 1
ATOM 707 O O . ALA A 1 90 ? -2.766 -3.525 10.075 1.00 96.50 90 ALA A O 1
ATOM 708 N N . PHE A 1 91 ? -4.609 -2.399 10.651 1.00 97.19 91 PHE A N 1
ATOM 709 C CA . PHE A 1 91 ? -3.983 -1.090 10.492 1.00 97.19 91 PHE A CA 1
ATOM 710 C C . PHE A 1 91 ? -3.304 -0.668 11.792 1.00 97.19 91 PHE A C 1
ATOM 712 O O . PHE A 1 91 ? -3.837 -0.863 12.879 1.00 97.19 91 PHE A O 1
ATOM 719 N N . THR A 1 92 ? -2.132 -0.052 11.675 1.00 96.38 92 THR A N 1
ATOM 720 C CA . THR A 1 92 ? -1.374 0.468 12.820 1.00 96.38 92 THR A CA 1
ATOM 721 C C . THR A 1 92 ? -1.691 1.933 13.082 1.00 96.38 92 THR A C 1
ATOM 723 O O . THR A 1 92 ? -1.707 2.375 14.227 1.00 96.38 92 THR A O 1
ATOM 726 N N . GLN A 1 93 ? -1.959 2.696 12.022 1.00 97.19 93 GLN A N 1
ATOM 727 C CA . GLN A 1 93 ? -2.247 4.123 12.106 1.00 97.19 93 GLN A CA 1
ATOM 728 C C . GLN A 1 93 ? -3.017 4.616 10.877 1.00 97.19 93 GLN A C 1
ATOM 730 O O . GLN A 1 93 ? -2.997 4.006 9.806 1.00 97.19 93 GLN A O 1
ATOM 735 N N . LEU A 1 94 ? -3.654 5.772 11.031 1.00 97.94 94 LEU A N 1
ATOM 736 C CA . LEU A 1 94 ? -4.200 6.582 9.955 1.00 97.94 94 LEU A CA 1
ATOM 737 C C . LEU A 1 94 ? -3.384 7.869 9.848 1.00 97.94 94 LEU A C 1
ATOM 739 O O . LEU A 1 94 ? -3.108 8.522 10.855 1.00 97.94 94 LEU A O 1
ATOM 743 N N . ALA A 1 95 ? -3.028 8.274 8.635 1.00 98.19 95 ALA A N 1
ATOM 744 C CA . ALA A 1 95 ? -2.316 9.520 8.396 1.00 98.19 95 ALA A CA 1
ATOM 745 C C . ALA A 1 95 ? -3.188 10.512 7.630 1.00 98.19 95 ALA A C 1
ATOM 747 O O . ALA A 1 95 ? -3.823 10.173 6.637 1.00 98.19 95 ALA A O 1
ATOM 748 N N . THR A 1 96 ? -3.176 11.764 8.079 1.00 98.38 96 THR A N 1
ATOM 749 C CA . THR A 1 96 ? -3.923 12.883 7.483 1.00 98.38 96 THR A CA 1
ATOM 750 C C . THR A 1 96 ? -2.974 14.032 7.146 1.00 98.38 96 THR A C 1
ATOM 752 O O . THR A 1 96 ? -1.884 14.134 7.723 1.00 98.38 96 THR A O 1
ATOM 755 N N . ARG A 1 97 ? -3.368 14.917 6.225 1.00 97.88 97 ARG A N 1
ATOM 756 C CA . ARG A 1 97 ? -2.555 16.092 5.874 1.00 97.88 97 ARG A CA 1
ATOM 757 C C . ARG A 1 97 ? -2.629 17.193 6.929 1.00 97.88 97 ARG A C 1
ATOM 759 O O . ARG A 1 97 ? -1.617 17.810 7.244 1.00 97.88 97 ARG A O 1
ATOM 766 N N . THR A 1 98 ? -3.815 17.438 7.485 1.00 97.81 98 THR A N 1
ATOM 767 C CA . THR A 1 98 ? -4.087 18.568 8.387 1.00 97.81 98 THR A CA 1
ATOM 768 C C . THR A 1 98 ? -4.590 18.104 9.751 1.00 97.81 98 THR A C 1
ATOM 770 O O . THR A 1 98 ? -5.196 17.041 9.885 1.00 97.81 98 THR A O 1
ATOM 773 N N . ARG A 1 99 ? -4.390 18.937 10.782 1.00 97.75 99 ARG A N 1
ATOM 774 C CA . ARG A 1 99 ? -4.946 18.687 12.125 1.00 97.75 99 ARG A CA 1
ATOM 775 C C . ARG A 1 99 ? -6.473 18.618 12.108 1.00 97.75 99 ARG A C 1
ATOM 777 O O . ARG A 1 99 ? -7.030 17.714 12.711 1.00 97.75 99 ARG A O 1
ATOM 784 N N . LEU A 1 100 ? -7.120 19.500 11.343 1.00 97.06 100 LEU A N 1
ATOM 785 C CA . LEU A 1 100 ? -8.574 19.507 11.176 1.00 97.06 100 LEU A CA 1
ATOM 786 C C . LEU A 1 100 ? -9.096 18.146 10.695 1.00 97.06 100 LEU A C 1
ATOM 788 O O . LEU A 1 100 ? -10.052 17.611 11.255 1.00 97.06 100 LEU A O 1
ATOM 792 N N . ARG A 1 101 ? -8.445 17.556 9.683 1.00 97.56 101 ARG A N 1
ATOM 793 C CA . ARG A 1 101 ? -8.813 16.223 9.196 1.00 97.56 101 ARG A CA 1
ATOM 794 C C . ARG A 1 101 ? -8.518 15.144 10.236 1.00 97.56 101 ARG A C 1
ATOM 796 O O . ARG A 1 101 ? -9.348 14.258 10.416 1.00 97.56 101 ARG A O 1
ATOM 803 N N . ALA A 1 102 ? -7.385 15.228 10.936 1.00 97.94 102 ALA A N 1
ATOM 804 C CA . ALA A 1 102 ? -7.048 14.294 12.009 1.00 97.94 102 ALA A CA 1
ATOM 805 C C . ALA A 1 102 ? -8.123 14.260 13.103 1.00 97.94 102 ALA A C 1
ATOM 807 O O . ALA A 1 102 ? -8.532 13.180 13.517 1.00 97.94 102 ALA A O 1
ATOM 808 N N . ASP A 1 103 ? -8.606 15.422 13.540 1.00 97.75 103 ASP A N 1
ATOM 809 C CA . ASP A 1 103 ? -9.616 15.523 14.596 1.00 97.75 103 ASP A CA 1
ATOM 810 C C . ASP A 1 103 ? -10.962 14.946 14.140 1.00 97.75 103 ASP A C 1
ATOM 812 O O . ASP A 1 103 ? -11.577 14.171 14.870 1.00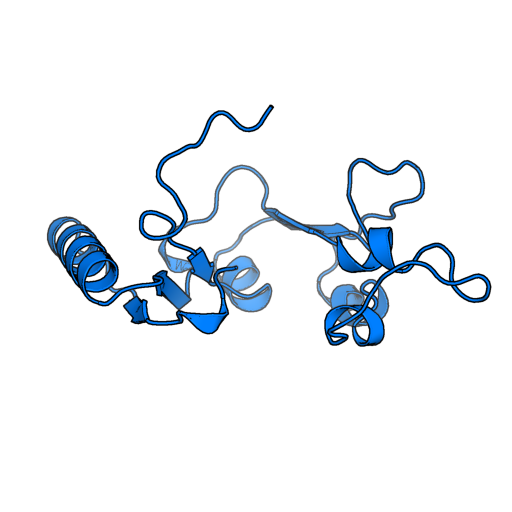 97.75 103 ASP A O 1
ATOM 816 N N . ALA A 1 104 ? -11.364 15.205 12.890 1.00 96.94 104 ALA A N 1
ATOM 817 C CA . ALA A 1 104 ? -12.555 14.588 12.303 1.00 96.94 104 ALA A CA 1
ATOM 818 C C . ALA A 1 104 ? -12.453 13.050 12.226 1.00 96.94 104 ALA A C 1
ATOM 820 O O . ALA A 1 104 ? -13.420 12.344 12.516 1.00 96.94 104 ALA A O 1
ATOM 821 N N . VAL A 1 105 ? -11.281 12.515 11.860 1.00 97.06 105 VAL A N 1
ATOM 822 C CA . VAL A 1 105 ? -11.032 11.063 11.828 1.00 97.06 105 VAL A CA 1
ATOM 823 C C . VAL A 1 105 ? -11.033 10.475 13.241 1.00 97.06 105 VAL A C 1
ATOM 825 O O . VAL A 1 105 ? -11.635 9.426 13.457 1.00 97.06 105 VAL A O 1
ATOM 828 N N . ARG A 1 106 ? -10.419 11.148 14.222 1.00 97.44 106 ARG A N 1
ATOM 829 C CA . ARG A 1 106 ? -10.445 10.704 15.626 1.00 97.44 106 ARG A CA 1
ATOM 830 C C . ARG A 1 106 ? -11.867 10.629 16.156 1.00 97.44 106 ARG A C 1
ATOM 832 O O . ARG A 1 106 ? -12.201 9.634 16.787 1.00 97.44 106 ARG A O 1
ATOM 839 N N . GLU A 1 107 ? -12.697 11.627 15.881 1.00 96.94 107 GLU A N 1
ATOM 840 C CA . GLU A 1 107 ? -14.104 11.618 16.286 1.00 96.94 107 GLU A CA 1
ATOM 841 C C . GLU A 1 107 ? -14.862 10.439 15.655 1.00 96.94 107 GLU A C 1
ATOM 843 O O . GLU A 1 107 ? -15.595 9.722 16.334 1.00 96.94 107 GLU A O 1
ATOM 848 N N . LEU A 1 108 ? -14.643 10.165 14.363 1.00 96.06 108 LEU A N 1
ATOM 849 C CA . LEU A 1 108 ? -15.216 8.993 13.693 1.00 96.06 108 LEU A CA 1
ATOM 850 C C . LEU A 1 108 ? -14.804 7.684 14.384 1.00 96.06 108 LEU A C 1
ATOM 852 O O . LEU A 1 108 ? -15.666 6.860 14.684 1.00 96.06 108 LEU A O 1
ATOM 856 N N . LEU A 1 109 ? -13.512 7.508 14.664 1.00 95.06 109 LEU A N 1
ATOM 857 C CA . LEU A 1 109 ? -12.993 6.315 15.335 1.00 95.06 109 LEU A CA 1
ATOM 858 C C . LEU A 1 109 ? -13.591 6.152 16.740 1.00 95.06 109 LEU A C 1
ATOM 860 O O . LEU A 1 109 ? -14.048 5.060 17.075 1.00 95.06 109 LEU A O 1
ATOM 864 N N . HIS A 1 110 ? -13.672 7.236 17.521 1.00 94.94 110 HIS A N 1
ATOM 865 C CA . HIS A 1 110 ? -14.282 7.226 18.856 1.00 94.94 110 HIS A CA 1
ATOM 866 C C . HIS A 1 110 ? -15.750 6.797 18.810 1.00 94.94 110 HIS A C 1
ATOM 868 O O . HIS A 1 110 ? -16.146 5.917 19.574 1.00 94.94 110 HIS A O 1
ATOM 874 N N . ARG A 1 111 ? -16.547 7.349 17.883 1.00 96.50 111 ARG A N 1
ATOM 875 C CA . ARG A 1 111 ? -17.968 6.984 17.723 1.00 96.50 111 ARG A CA 1
ATOM 876 C C . ARG A 1 111 ? -18.178 5.507 17.391 1.00 96.50 111 ARG A C 1
ATOM 878 O O . ARG A 1 111 ? -19.194 4.942 17.782 1.00 96.50 111 ARG A O 1
ATOM 885 N N . HIS A 1 112 ? -17.228 4.885 16.697 1.00 93.56 112 HIS A N 1
ATOM 886 C CA . HIS A 1 112 ? -17.269 3.462 16.351 1.00 93.56 112 HIS A CA 1
ATOM 887 C C . HIS A 1 112 ? -16.478 2.565 17.319 1.00 93.56 112 HIS A C 1
ATOM 889 O O . HIS A 1 112 ? -16.368 1.364 17.083 1.00 93.56 112 HIS A O 1
ATOM 895 N N . GLY A 1 113 ? -15.934 3.116 18.411 1.00 93.00 113 GLY A N 1
ATOM 896 C CA . GLY A 1 113 ? -15.153 2.360 19.395 1.00 93.00 113 GLY A CA 1
ATOM 897 C C . GLY A 1 113 ? -13.821 1.816 18.861 1.00 93.00 113 GLY A C 1
ATOM 898 O O . GLY A 1 113 ? -13.219 0.947 19.492 1.00 93.00 113 GLY A O 1
ATOM 899 N N . CYS A 1 114 ? -13.346 2.310 17.716 1.00 92.62 114 CYS A N 1
ATOM 900 C CA . CYS A 1 114 ? -12.076 1.907 17.127 1.00 92.62 114 CYS A CA 1
ATOM 901 C C . CYS A 1 114 ? -10.925 2.665 17.793 1.00 92.62 114 CYS A C 1
ATOM 903 O O . CYS A 1 114 ? -10.944 3.891 17.896 1.00 92.62 114 CYS A O 1
ATOM 905 N N . ARG A 1 115 ? -9.887 1.938 18.210 1.00 88.94 115 ARG A N 1
ATOM 906 C CA . ARG A 1 115 ? -8.664 2.517 18.774 1.00 88.94 115 ARG A CA 1
ATOM 907 C C . ARG A 1 115 ? -7.544 2.390 17.751 1.00 88.94 115 ARG A C 1
ATOM 909 O O . ARG A 1 115 ? -6.861 1.375 17.720 1.00 88.94 115 ARG A O 1
ATOM 916 N N . LEU A 1 116 ? -7.415 3.398 16.894 1.00 94.81 116 LEU A N 1
ATOM 917 C CA . LEU A 1 116 ? -6.320 3.522 15.936 1.00 94.81 116 LEU A CA 1
ATOM 918 C C . LEU A 1 116 ? -5.667 4.889 16.080 1.00 94.81 116 LEU A C 1
ATOM 920 O O . LEU A 1 116 ? -6.355 5.902 16.241 1.00 94.81 116 LEU A O 1
ATOM 924 N N . ASP A 1 117 ? -4.342 4.910 15.993 1.00 95.94 117 ASP A N 1
ATOM 925 C CA . ASP A 1 117 ? -3.585 6.148 16.083 1.00 95.94 117 ASP A CA 1
ATOM 926 C C . ASP A 1 117 ? -3.805 6.993 14.833 1.00 95.94 117 ASP A C 1
ATOM 928 O O . ASP A 1 117 ? -3.721 6.511 13.705 1.00 95.94 117 ASP A O 1
ATOM 932 N N . VAL A 1 118 ? -4.073 8.283 15.030 1.00 98.00 118 VAL A N 1
ATOM 933 C CA . VAL A 1 118 ? -4.218 9.242 13.931 1.00 98.00 118 VAL A CA 1
ATOM 934 C C . VAL A 1 118 ? -3.070 10.233 13.987 1.00 98.00 118 VAL A C 1
ATOM 936 O O . VAL A 1 118 ? -2.945 11.000 14.948 1.00 98.00 118 VAL A O 1
ATOM 939 N N . VAL A 1 119 ? -2.253 10.252 12.938 1.00 98.12 119 VAL A N 1
ATOM 940 C CA . VAL A 1 119 ? -1.072 11.107 12.813 1.00 98.12 119 VAL A CA 1
ATOM 941 C C . VAL A 1 119 ? -1.255 12.164 11.723 1.00 98.12 119 VAL A C 1
ATOM 943 O O . VAL A 1 119 ? -1.982 11.980 10.747 1.00 98.12 119 VAL A O 1
ATOM 946 N N . VAL A 1 120 ? -0.575 13.300 11.887 1.00 98.19 120 VAL A N 1
ATOM 947 C CA . VAL A 1 120 ? -0.511 14.358 10.869 1.00 98.19 120 VAL A CA 1
ATOM 948 C C . VAL A 1 120 ? 0.822 14.225 10.133 1.00 98.19 120 VAL A C 1
ATOM 950 O O . VAL A 1 120 ? 1.885 14.236 10.764 1.00 98.19 120 VAL A O 1
ATOM 953 N N . ARG A 1 121 ? 0.769 14.044 8.809 1.00 97.75 121 ARG A N 1
ATOM 954 C CA . ARG A 1 121 ? 1.932 13.818 7.933 1.00 97.75 121 ARG A CA 1
A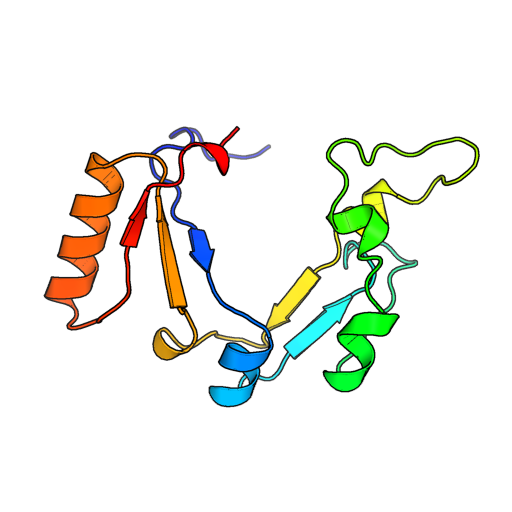TOM 955 C C . ARG A 1 121 ? 1.806 14.637 6.645 1.00 97.75 121 ARG A C 1
ATOM 957 O O . ARG A 1 121 ? 1.561 14.061 5.594 1.00 97.75 121 ARG A O 1
ATOM 964 N N . PRO A 1 122 ? 1.993 15.969 6.685 1.00 96.38 122 PRO A N 1
ATOM 965 C CA . PRO A 1 122 ? 1.798 16.814 5.506 1.00 96.38 122 PRO A CA 1
ATOM 966 C C . PRO A 1 122 ? 2.729 16.450 4.342 1.00 96.38 122 PRO A C 1
ATOM 968 O O . PRO A 1 122 ? 2.337 16.593 3.195 1.00 96.38 122 PRO A O 1
ATOM 971 N N . ALA A 1 123 ? 3.923 15.926 4.640 1.00 95.25 123 ALA A N 1
ATOM 972 C CA . ALA A 1 123 ? 4.926 15.521 3.654 1.00 95.25 123 ALA A CA 1
ATOM 973 C C . A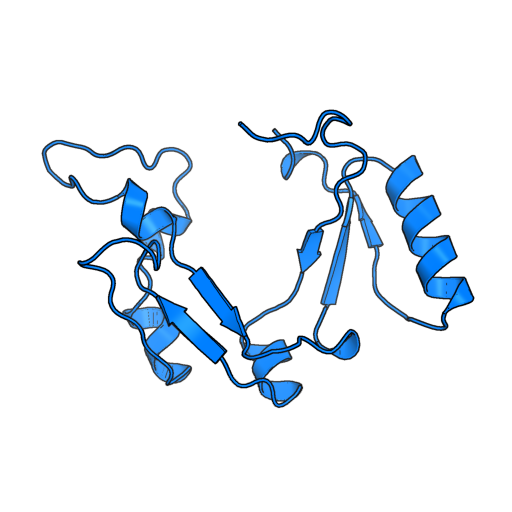LA A 1 123 ? 4.557 14.269 2.829 1.00 95.25 123 ALA A C 1
ATOM 975 O O . ALA A 1 123 ? 5.286 13.921 1.911 1.00 95.25 123 ALA A O 1
ATOM 976 N N . TRP A 1 124 ? 3.462 13.570 3.150 1.00 94.06 124 TRP A N 1
ATOM 977 C CA . TRP A 1 124 ? 2.957 12.430 2.358 1.00 94.06 124 TRP A CA 1
ATOM 978 C C . TRP A 1 124 ? 1.981 12.850 1.247 1.00 94.06 124 TRP A C 1
ATOM 980 O O . TRP A 1 124 ? 1.378 12.012 0.579 1.00 94.06 124 TRP A O 1
ATOM 990 N N . TYR A 1 125 ? 1.773 14.152 1.101 1.00 93.12 125 TYR A N 1
ATOM 991 C CA . TYR A 1 125 ? 0.804 14.768 0.208 1.00 93.12 125 TYR A CA 1
ATOM 992 C C . TYR A 1 125 ? 1.571 15.704 -0.738 1.00 93.12 125 TYR A C 1
ATOM 994 O O . TYR A 1 125 ? 2.528 16.346 -0.300 1.00 93.12 125 TYR A O 1
ATOM 1002 N N . TYR A 1 126 ? 1.188 15.733 -2.019 1.00 84.69 126 TYR A N 1
ATOM 1003 C CA . TYR A 1 126 ? 1.898 16.442 -3.097 1.00 84.69 126 TYR A CA 1
ATOM 1004 C C . TYR A 1 126 ? 1.444 17.892 -3.271 1.00 84.69 126 TYR A C 1
ATOM 1006 O O . TYR A 1 126 ? 0.217 18.111 -3.379 1.00 84.69 126 TYR A O 1
#

Foldseek 3Di:
DPPDDPAQQLDKDFAADPVLCVVVVWQKKKWQFDPPDPPIDIDRPPVCVVVGAPVVLCPDPDQDADPVGRCSHRSNHIDMDTPPDDDPSRTQAMEGQDPVNQVVVVVVCVVVVHDHHYYHDNVVHD

Secondary structure (DSSP, 8-state):
-----S-STT-EEEE--HHHHHHTT--EEEESS-TTSTT--EE--GGGHHHHS-HHHHT-S-----SS-TTHHHHHT--EEESS---GGG--EEEESSHHHHHHHHHHHHHTT---EEEE-GGG--

InterPro domains:
  IPR029494 ssDNA thymidine ADP-ribosyltransferase, DarT [PF14487] (6-126)
  IPR029494 ssDNA thymidine ADP-ribosyltransferase, DarT [PS52018] (1-126)

Sequence (126 aa):
MPTYTDGQDPLVYLVTTPRELAAAGCTSVFSDGNCAADITAIESDPTQLEAHVDWPVMEQERWNNTPEDPDRMRRRMAEFLVHERVPVSAFTQLATRTRLRADAVRELLHRHGC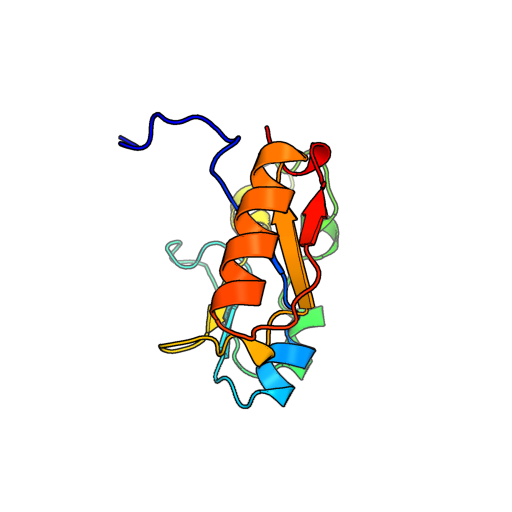RLDVVVRPAWYY

Radius of gyration: 17.04 Å; chains: 1; bounding box: 39×36×40 Å

Organism: NCBI:txid1440053